Protein AF-A0A7I7VWL5-F1 (afdb_monomer)

Foldseek 3Di:
DQLQQWDQDPNDTGGPDVVLVVVLVPDPDSPVSVVVVSVVCVVCVVVVVVLVVVLVVVLLVVCCVVPNPPDDDDPVVSVVSVVVSVVVSVVVVVVVVVVVVVVVVVVVVVD

Organism: NCBI:txid126673

Radius of gyration: 19.22 Å; Cα contacts (8 Å, |Δi|>4): 39; chains: 1; bounding box: 39×42×54 Å

Solvent-accessible surface area (backbone atoms only — not comparable to full-atom values): 6527 Å² total; per-residue (Å²): 132,59,88,84,51,48,46,75,58,96,88,37,84,41,58,70,47,67,69,61,39,54,60,36,70,72,43,96,56,40,66,63,50,53,53,50,51,53,51,51,53,68,69,40,48,69,58,52,56,52,48,53,50,56,53,51,52,57,49,48,55,51,47,31,74,74,60,37,86,90,48,86,73,56,66,81,71,44,50,60,57,54,51,51,53,52,52,51,50,51,53,52,50,54,52,52,50,52,54,52,49,51,53,58,53,55,58,65,72,74,109

Structure (mmCIF, N/CA/C/O backbone):
data_AF-A0A7I7VWL5-F1
#
_entry.id   AF-A0A7I7VWL5-F1
#
loop_
_atom_site.group_PDB
_atom_site.id
_atom_site.type_symbol
_atom_site.label_atom_id
_atom_site.label_alt_id
_atom_site.label_comp_id
_atom_site.label_asym_id
_atom_site.label_entity_id
_atom_site.label_seq_id
_atom_site.pdbx_PDB_ins_code
_atom_site.Cartn_x
_atom_site.Cartn_y
_atom_site.Cartn_z
_atom_site.occupancy
_atom_site.B_iso_or_equiv
_atom_site.auth_seq_id
_atom_site.auth_comp_id
_atom_site.auth_asym_id
_atom_site.auth_atom_id
_atom_site.pdbx_PDB_model_num
ATOM 1 N N . MET A 1 1 ? -19.163 -4.864 0.262 1.00 46.66 1 MET A N 1
ATOM 2 C CA . MET A 1 1 ? -18.058 -5.803 0.546 1.00 46.66 1 MET A CA 1
ATOM 3 C C . MET A 1 1 ? -16.877 -4.977 1.025 1.00 46.66 1 MET A C 1
ATOM 5 O O . MET A 1 1 ? -16.496 -4.032 0.345 1.00 46.66 1 MET A O 1
ATOM 9 N N . ALA A 1 2 ? -16.441 -5.205 2.260 1.00 54.31 2 ALA A N 1
ATOM 10 C CA . ALA A 1 2 ? -15.607 -4.296 3.041 1.00 54.31 2 ALA A CA 1
ATOM 11 C C . ALA A 1 2 ? -14.133 -4.354 2.613 1.00 54.31 2 ALA A C 1
ATOM 13 O O . ALA A 1 2 ? -13.402 -5.167 3.151 1.00 54.31 2 ALA A O 1
ATOM 14 N N . TYR A 1 3 ? -13.713 -3.525 1.649 1.00 65.19 3 TYR A N 1
ATOM 15 C CA . TYR A 1 3 ? -12.309 -3.223 1.290 1.00 65.19 3 TYR A CA 1
ATOM 16 C C . TYR A 1 3 ? -11.291 -4.398 1.236 1.00 65.19 3 TYR A C 1
ATOM 18 O O . TYR A 1 3 ? -10.093 -4.154 1.280 1.00 65.19 3 TYR A O 1
ATOM 26 N N . GLY A 1 4 ? -11.728 -5.660 1.161 1.00 74.56 4 GLY A N 1
ATOM 27 C CA . GLY A 1 4 ? -10.863 -6.833 1.346 1.00 74.56 4 GLY A CA 1
ATOM 28 C C . GLY A 1 4 ? -10.241 -6.974 2.746 1.00 74.56 4 GLY A C 1
ATOM 29 O O . GLY A 1 4 ? -9.278 -7.713 2.893 1.00 74.56 4 GLY A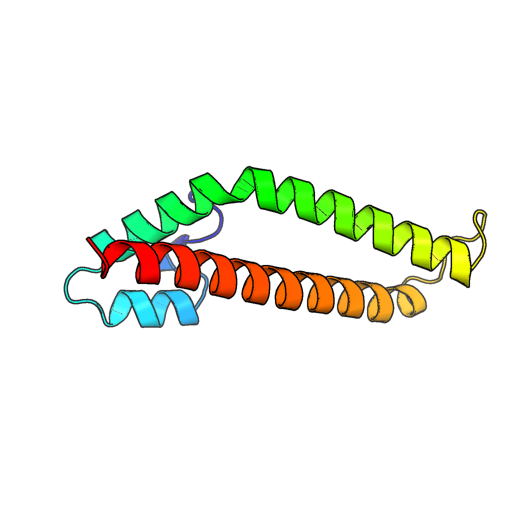 O 1
ATOM 30 N N . LEU A 1 5 ? -10.742 -6.270 3.768 1.00 78.25 5 LEU A N 1
ATOM 31 C CA . LEU A 1 5 ? -10.145 -6.256 5.117 1.00 78.25 5 LEU A CA 1
ATOM 32 C C . LEU A 1 5 ? -10.728 -7.311 6.058 1.00 78.25 5 LEU A C 1
ATOM 34 O O . LEU A 1 5 ? -10.090 -7.707 7.035 1.00 78.25 5 LEU A O 1
ATOM 38 N N . ALA A 1 6 ? -11.968 -7.714 5.806 1.00 83.06 6 ALA A N 1
ATOM 39 C CA . ALA A 1 6 ? -12.705 -8.609 6.672 1.00 83.06 6 ALA A CA 1
ATOM 40 C C . ALA A 1 6 ? -13.702 -9.444 5.875 1.00 83.06 6 ALA A C 1
ATOM 42 O O . ALA A 1 6 ? -14.242 -8.980 4.866 1.00 83.06 6 ALA A O 1
ATOM 43 N N . ASP A 1 7 ? -13.981 -10.633 6.389 1.00 82.81 7 ASP A N 1
ATOM 44 C CA . ASP A 1 7 ? -15.042 -11.513 5.923 1.00 82.81 7 ASP A CA 1
ATOM 45 C C . ASP A 1 7 ? -16.081 -11.744 7.029 1.00 82.81 7 ASP A C 1
ATOM 47 O O . ASP A 1 7 ? -15.855 -11.404 8.193 1.00 82.81 7 ASP A O 1
ATOM 51 N N . VAL A 1 8 ? -17.241 -12.289 6.673 1.00 82.38 8 VAL A N 1
ATOM 52 C CA . VAL A 1 8 ? -18.275 -12.693 7.627 1.00 82.38 8 VAL A CA 1
ATOM 53 C C . VAL A 1 8 ? -18.335 -14.216 7.669 1.00 82.38 8 VAL A C 1
ATOM 55 O O . VAL A 1 8 ? -18.876 -14.845 6.766 1.00 82.38 8 VAL A O 1
ATOM 58 N N . VAL A 1 9 ? -17.822 -14.805 8.750 1.00 84.38 9 VAL A N 1
ATOM 59 C CA . VAL A 1 9 ? -17.842 -16.256 8.998 1.00 84.38 9 VAL A CA 1
ATOM 60 C C . VAL A 1 9 ? -18.794 -16.532 10.157 1.00 84.38 9 VAL A C 1
ATOM 62 O O . VAL A 1 9 ? -18.643 -15.953 11.232 1.00 84.38 9 VAL A O 1
ATOM 65 N N . ASP A 1 10 ? -19.816 -17.362 9.937 1.00 86.12 10 ASP A N 1
ATOM 66 C CA . ASP A 1 10 ? -20.860 -17.681 10.929 1.00 86.12 10 ASP A CA 1
ATOM 67 C C . ASP A 1 10 ? -21.507 -16.438 11.575 1.00 86.12 10 ASP A C 1
ATOM 69 O O . ASP A 1 10 ? -21.761 -16.382 12.780 1.00 86.12 10 ASP A O 1
ATOM 73 N N . GLY A 1 11 ? -21.734 -15.390 10.774 1.00 79.38 11 GLY A N 1
ATOM 74 C CA . GLY A 1 11 ? -22.310 -14.123 11.238 1.00 79.38 11 GLY A CA 1
ATOM 75 C C . GLY A 1 11 ? -21.353 -13.242 12.051 1.00 79.38 11 GLY A C 1
ATOM 76 O O . GLY A 1 11 ? -21.770 -12.201 12.559 1.00 79.38 11 GLY A O 1
ATOM 77 N N . LYS A 1 12 ? -20.076 -13.622 12.167 1.00 78.44 12 LYS A N 1
ATOM 78 C CA . LYS A 1 12 ? -19.032 -12.851 12.850 1.00 78.44 12 LYS A CA 1
ATOM 79 C C . LYS A 1 12 ? -18.095 -12.210 11.838 1.00 78.44 12 LYS A C 1
ATOM 81 O O . LYS A 1 12 ? -17.660 -12.854 10.890 1.00 78.44 12 LYS A O 1
ATOM 86 N N . LEU A 1 13 ? -17.757 -10.944 12.069 1.00 78.44 13 LEU A N 1
ATOM 87 C CA . LEU A 1 13 ? -16.734 -10.247 11.298 1.00 78.44 13 LEU A CA 1
ATOM 88 C C . LEU A 1 13 ? -15.351 -10.801 11.673 1.00 78.44 13 LEU A C 1
ATOM 90 O O . LEU A 1 13 ? -14.957 -10.731 12.836 1.00 78.44 13 LEU A O 1
ATOM 94 N N . VAL A 1 14 ? -14.621 -11.321 10.693 1.00 84.94 14 VAL A N 1
ATOM 95 C CA . VAL A 1 14 ? -13.264 -11.855 10.840 1.00 84.94 14 VAL A CA 1
ATOM 96 C C . VAL A 1 14 ? -12.319 -11.002 10.007 1.00 84.94 14 VAL A C 1
ATOM 98 O O . VAL A 1 14 ? -12.508 -10.868 8.802 1.00 84.94 14 VAL A O 1
ATOM 101 N N . LEU A 1 15 ? -11.307 -10.412 10.643 1.00 88.69 15 LEU A N 1
ATOM 102 C CA . LEU A 1 15 ? -10.253 -9.671 9.945 1.00 88.69 15 LEU A CA 1
ATOM 103 C C . LEU A 1 15 ? -9.324 -10.659 9.230 1.00 88.69 15 LEU A C 1
ATOM 105 O O . LEU A 1 15 ? -8.898 -11.644 9.831 1.00 88.69 15 LEU A O 1
ATOM 109 N N . LEU A 1 16 ? -9.030 -10.399 7.954 1.00 89.50 16 LEU A N 1
ATOM 110 C CA . LEU A 1 16 ? -8.253 -11.315 7.107 1.00 89.50 16 LEU A CA 1
ATOM 111 C C . LEU A 1 16 ? -6.745 -11.236 7.363 1.00 89.50 16 LEU A C 1
ATOM 113 O O . LEU A 1 16 ? -6.034 -12.214 7.149 1.00 89.50 16 LEU A O 1
ATOM 117 N N . ASP A 1 17 ? -6.264 -10.083 7.826 1.00 89.44 17 ASP A N 1
ATOM 118 C CA . ASP A 1 17 ? -4.867 -9.876 8.189 1.00 89.44 17 ASP A CA 1
ATOM 119 C C . ASP A 1 17 ? -4.662 -10.174 9.690 1.00 89.44 17 ASP A C 1
ATOM 121 O O . ASP A 1 17 ? -5.227 -9.462 10.533 1.00 89.44 17 ASP A O 1
ATOM 125 N N . PRO A 1 18 ? -3.858 -11.196 10.052 1.00 90.12 18 PRO A N 1
ATOM 126 C CA . PRO A 1 18 ? -3.635 -11.567 11.448 1.00 90.12 18 PRO A CA 1
ATOM 127 C C . PRO A 1 18 ? -2.976 -10.466 12.284 1.00 90.12 18 PRO A C 1
ATOM 129 O O . PRO A 1 18 ? -3.275 -10.344 13.470 1.00 90.12 18 PRO A O 1
ATOM 132 N N . SER A 1 19 ? -2.109 -9.646 11.684 1.00 91.88 19 SER A N 1
ATOM 133 C CA . SER A 1 19 ? -1.423 -8.558 12.388 1.00 91.88 19 SER A CA 1
ATOM 134 C C . SER A 1 19 ? -2.392 -7.425 12.734 1.00 91.88 19 SER A C 1
ATOM 136 O O . SER A 1 19 ? -2.403 -6.927 13.863 1.00 91.88 19 SER A O 1
ATOM 138 N N . ILE A 1 20 ? -3.295 -7.085 11.808 1.00 91.19 20 ILE A N 1
ATOM 139 C CA . ILE A 1 20 ? -4.379 -6.126 12.052 1.00 91.19 20 ILE A CA 1
ATOM 140 C C . ILE A 1 20 ? -5.348 -6.690 13.097 1.00 91.19 20 ILE A C 1
ATOM 142 O O . ILE A 1 20 ? -5.747 -5.970 14.016 1.00 91.19 20 ILE A O 1
ATOM 146 N N . ALA A 1 21 ? -5.692 -7.978 13.003 1.00 91.19 21 ALA A N 1
ATOM 147 C CA . ALA A 1 21 ? -6.556 -8.650 13.970 1.00 91.19 21 ALA A CA 1
ATOM 148 C C . ALA A 1 21 ? -5.982 -8.601 15.393 1.00 91.19 21 ALA A C 1
ATOM 150 O O . ALA A 1 21 ? -6.710 -8.300 16.339 1.00 91.19 21 ALA A O 1
ATOM 151 N N . GLU A 1 22 ? -4.676 -8.824 15.549 1.00 93.69 22 GLU A N 1
ATOM 152 C CA . GLU A 1 22 ? -3.993 -8.755 16.840 1.00 93.69 22 GLU A CA 1
ATOM 153 C C . GLU A 1 22 ? -4.012 -7.336 17.431 1.00 93.69 22 GLU A C 1
ATOM 155 O O . GLU A 1 22 ? -4.207 -7.160 18.634 1.00 93.69 22 GLU A O 1
ATOM 160 N N . ILE A 1 23 ? -3.811 -6.298 16.613 1.00 93.50 23 ILE A N 1
ATOM 161 C CA . ILE A 1 23 ? -3.882 -4.896 17.064 1.00 93.50 23 ILE A CA 1
ATOM 162 C C . ILE A 1 23 ? -5.298 -4.562 17.545 1.00 93.50 23 ILE A C 1
ATOM 164 O O . ILE A 1 23 ? -5.473 -4.043 18.647 1.00 93.50 23 ILE A O 1
ATOM 168 N N . VAL A 1 24 ? -6.313 -4.899 16.745 1.00 92.25 24 VAL A N 1
ATOM 169 C CA . VAL A 1 24 ? -7.721 -4.633 17.074 1.00 92.25 24 VAL A CA 1
ATOM 170 C C . VAL A 1 24 ? -8.155 -5.416 18.317 1.00 92.25 24 VAL A C 1
ATOM 172 O O . VAL A 1 24 ? -8.826 -4.860 19.185 1.00 92.25 24 VAL A O 1
ATOM 175 N N . GLY A 1 25 ? -7.736 -6.679 18.437 1.00 91.06 25 GLY A N 1
ATOM 176 C CA . GLY A 1 25 ? -8.098 -7.566 19.545 1.00 91.06 25 GLY A CA 1
ATOM 177 C C . GLY A 1 25 ? -7.521 -7.160 20.904 1.00 91.06 25 GLY A C 1
ATOM 178 O O . GLY A 1 25 ? -8.081 -7.525 21.933 1.00 91.06 25 GLY A O 1
ATOM 179 N N . ARG A 1 26 ? -6.436 -6.375 20.927 1.00 94.00 26 ARG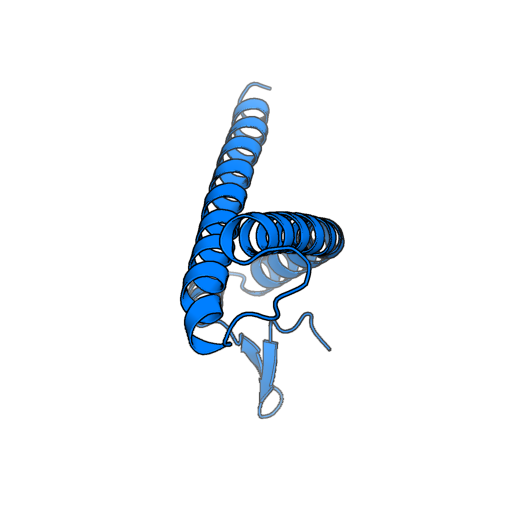 A N 1
ATOM 180 C CA . ARG A 1 26 ? -5.848 -5.820 22.160 1.00 94.00 26 ARG A CA 1
ATOM 181 C C . ARG A 1 26 ? -6.548 -4.549 22.653 1.00 94.00 26 ARG A C 1
ATOM 183 O O . ARG A 1 26 ? -6.264 -4.093 23.759 1.00 94.00 26 ARG A O 1
ATOM 190 N N . SER A 1 27 ? -7.428 -3.954 21.847 1.00 92.94 27 SER A N 1
ATOM 191 C CA . S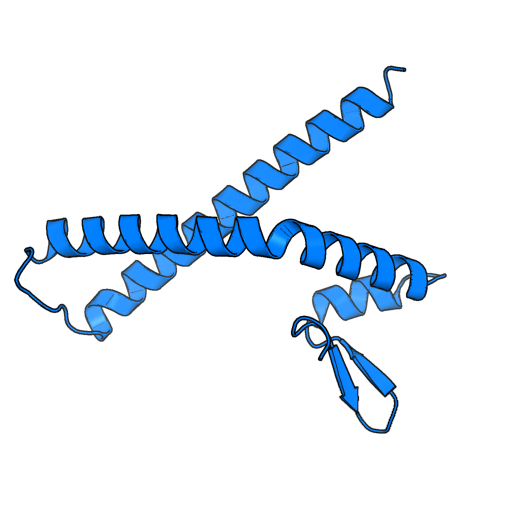ER A 1 27 ? -8.097 -2.698 22.188 1.00 92.94 27 SER A CA 1
ATOM 192 C C . SER A 1 27 ? -9.259 -2.909 23.160 1.00 92.94 27 SER A C 1
ATOM 194 O O . SER A 1 27 ? -10.067 -3.820 22.994 1.00 92.94 27 SER A O 1
ATOM 196 N N . ALA A 1 28 ? -9.405 -1.994 24.124 1.00 91.50 28 ALA A N 1
ATOM 197 C CA . ALA A 1 28 ? -10.605 -1.895 24.960 1.00 91.50 28 ALA A CA 1
ATOM 198 C C . ALA A 1 28 ? -11.849 -1.450 24.162 1.00 91.50 28 ALA A C 1
ATOM 200 O O . ALA A 1 28 ? -12.973 -1.740 24.563 1.00 91.50 28 ALA A O 1
ATOM 201 N N . ASP A 1 29 ? -11.646 -0.776 23.023 1.00 92.25 29 ASP A N 1
ATOM 202 C CA . ASP A 1 29 ? -12.696 -0.426 22.063 1.00 92.25 29 ASP A CA 1
ATOM 203 C C . ASP A 1 29 ? -12.253 -0.805 20.633 1.00 92.25 29 ASP A C 1
ATOM 205 O O . ASP A 1 29 ? -11.650 0.001 19.909 1.00 92.25 29 ASP A O 1
ATOM 209 N N . PRO A 1 30 ? -12.509 -2.054 20.206 1.00 89.75 30 PRO A N 1
ATOM 210 C CA . PRO A 1 30 ? -12.192 -2.525 18.858 1.00 89.75 30 PRO A CA 1
ATOM 211 C C . PRO A 1 30 ? -12.907 -1.736 17.752 1.00 89.75 30 PRO A C 1
ATOM 213 O O . PRO A 1 30 ? -12.396 -1.610 16.638 1.00 89.75 30 PRO A O 1
ATOM 216 N N . MET A 1 31 ? -14.085 -1.173 18.043 1.00 88.25 31 MET A N 1
ATOM 217 C CA . MET A 1 31 ? -14.901 -0.480 17.048 1.00 88.25 31 MET A CA 1
ATOM 218 C C . MET A 1 31 ? -14.265 0.848 16.622 1.00 88.25 31 MET A C 1
ATOM 220 O O . MET A 1 31 ? -14.332 1.209 15.445 1.00 88.25 31 MET A O 1
ATOM 224 N N . LEU A 1 32 ? -13.602 1.559 17.540 1.00 91.75 32 LEU A N 1
ATOM 225 C CA . LEU A 1 32 ? -12.832 2.760 17.196 1.00 91.75 32 LEU A CA 1
ATOM 226 C C . LEU A 1 32 ? -11.683 2.456 16.228 1.00 91.75 32 LEU A C 1
ATOM 228 O O . LEU A 1 32 ? -11.487 3.196 15.262 1.00 91.75 32 LEU A O 1
ATOM 232 N N . TYR A 1 33 ? -10.978 1.342 16.431 1.00 91.56 33 TYR A N 1
ATOM 233 C CA . TYR A 1 33 ? -9.885 0.919 15.553 1.00 91.56 33 TYR A CA 1
ATOM 234 C C . TYR A 1 33 ? -10.406 0.534 14.167 1.00 91.56 33 TYR A C 1
ATOM 236 O O . TYR A 1 33 ? -9.868 0.993 13.162 1.00 91.56 33 TYR A O 1
ATOM 244 N N . ILE A 1 34 ? -11.507 -0.221 14.097 1.00 88.62 34 ILE A N 1
ATOM 245 C CA . ILE A 1 34 ? -12.155 -0.572 12.824 1.00 88.62 34 ILE A CA 1
ATOM 246 C C . ILE A 1 34 ? -12.557 0.692 12.050 1.00 88.62 34 ILE A C 1
ATOM 248 O O . ILE A 1 34 ? -12.281 0.796 10.855 1.00 88.62 34 ILE A O 1
ATOM 252 N N . ARG A 1 35 ? -13.159 1.694 12.709 1.00 89.88 35 ARG A N 1
ATOM 253 C CA . ARG A 1 35 ? -13.514 2.967 12.051 1.00 89.88 35 ARG A CA 1
ATOM 254 C C . ARG A 1 35 ? -12.287 3.718 11.540 1.00 89.88 35 ARG A C 1
ATOM 256 O O . ARG A 1 35 ? -12.340 4.271 10.442 1.00 89.88 35 ARG A O 1
ATOM 263 N N . ALA A 1 36 ? -11.201 3.741 12.313 1.00 91.75 36 ALA A N 1
ATOM 264 C CA . ALA A 1 36 ? -9.949 4.363 11.893 1.00 91.75 36 ALA A CA 1
ATOM 265 C C . ALA A 1 36 ? -9.371 3.670 10.650 1.00 91.75 36 ALA A C 1
ATOM 267 O O . ALA A 1 36 ? -9.074 4.347 9.668 1.00 91.75 36 ALA A O 1
ATOM 268 N N . ILE A 1 37 ? -9.312 2.334 10.645 1.00 90.75 37 ILE A N 1
ATOM 269 C CA . ILE A 1 37 ? -8.846 1.536 9.501 1.00 90.75 37 ILE A CA 1
ATOM 270 C C . ILE A 1 37 ? -9.689 1.830 8.256 1.00 90.75 37 ILE A C 1
ATOM 272 O O . ILE A 1 37 ? -9.141 2.130 7.197 1.00 90.75 37 ILE A O 1
ATOM 276 N N . LEU A 1 38 ? -11.021 1.810 8.378 1.00 89.56 38 LEU A N 1
ATOM 277 C CA . LEU A 1 38 ? -11.919 2.099 7.255 1.00 89.56 38 LEU A CA 1
ATOM 278 C C . LEU A 1 38 ? -11.708 3.508 6.694 1.00 89.56 38 LEU A C 1
ATOM 280 O O . LEU A 1 38 ? -11.721 3.688 5.478 1.00 89.56 38 LEU A O 1
ATOM 284 N N . ARG A 1 39 ? -11.494 4.504 7.563 1.00 91.00 39 ARG A N 1
ATOM 285 C CA . ARG A 1 39 ? -11.199 5.878 7.139 1.00 91.00 39 ARG A CA 1
ATOM 286 C C . ARG A 1 39 ? -9.870 5.962 6.394 1.00 91.00 39 ARG A C 1
ATOM 288 O O . ARG A 1 39 ? -9.824 6.606 5.350 1.00 91.00 39 ARG A O 1
ATOM 295 N N . ILE A 1 40 ? -8.824 5.316 6.912 1.00 91.12 40 ILE A N 1
ATOM 296 C CA . ILE A 1 40 ? -7.497 5.291 6.286 1.00 91.12 40 ILE A CA 1
ATOM 297 C C . ILE A 1 40 ? -7.602 4.660 4.896 1.00 91.12 40 ILE A C 1
ATOM 299 O O . ILE A 1 40 ? -7.258 5.312 3.916 1.00 91.12 40 ILE A O 1
ATOM 303 N N . VAL A 1 41 ? -8.181 3.462 4.782 1.00 89.31 41 VAL A N 1
ATOM 304 C CA . VAL A 1 41 ? -8.300 2.757 3.495 1.00 89.31 41 VAL A CA 1
ATOM 305 C C . VAL A 1 41 ? -9.159 3.517 2.486 1.00 89.31 41 VAL A C 1
ATOM 307 O O . VAL A 1 41 ? -8.801 3.611 1.313 1.00 89.31 41 VAL A O 1
ATOM 310 N N . ALA A 1 42 ? -10.268 4.115 2.928 1.00 88.50 42 ALA A N 1
ATOM 311 C CA . ALA A 1 42 ? -11.085 4.952 2.055 1.00 88.50 42 ALA A CA 1
ATOM 312 C C . ALA A 1 42 ? -10.301 6.162 1.517 1.00 88.50 42 ALA A C 1
ATOM 314 O O . ALA A 1 42 ? -10.483 6.537 0.360 1.00 88.50 42 ALA A O 1
ATOM 315 N N . SER A 1 43 ? -9.431 6.758 2.340 1.00 91.12 43 SER A N 1
ATOM 316 C CA . SER A 1 43 ? -8.633 7.925 1.954 1.00 91.12 43 SER A CA 1
ATOM 317 C C . SER A 1 43 ? -7.429 7.597 1.074 1.00 91.12 43 SER A C 1
ATOM 319 O O . SER A 1 43 ? -7.042 8.437 0.274 1.00 91.12 43 SER A O 1
ATOM 321 N N . THR A 1 44 ? -6.861 6.393 1.178 1.00 90.00 44 THR A N 1
ATOM 322 C CA . THR A 1 44 ? -5.620 6.037 0.472 1.00 90.00 44 THR A CA 1
ATOM 323 C C . THR A 1 44 ? -5.851 5.329 -0.856 1.00 90.00 44 THR A C 1
ATOM 325 O O . THR A 1 44 ? -4.942 5.293 -1.677 1.00 90.00 44 THR A O 1
ATOM 328 N N . ARG A 1 45 ? -7.046 4.773 -1.107 1.00 87.12 45 ARG A N 1
ATOM 329 C CA . ARG A 1 45 ? -7.302 3.911 -2.275 1.00 87.12 45 ARG A CA 1
ATOM 330 C C . ARG A 1 45 ? -6.872 4.537 -3.604 1.00 87.12 4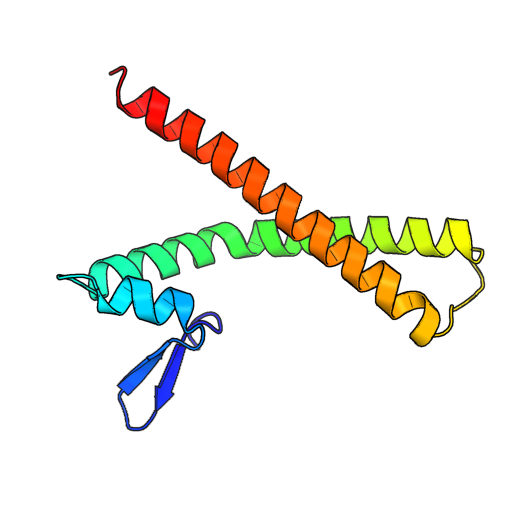5 ARG A C 1
ATOM 332 O O . ARG A 1 45 ? -6.143 3.913 -4.360 1.00 87.12 45 ARG A O 1
ATOM 339 N N . ARG A 1 46 ? -7.303 5.773 -3.873 1.00 89.69 46 ARG A N 1
ATOM 340 C CA . ARG A 1 46 ? -6.983 6.465 -5.132 1.00 89.69 46 ARG A CA 1
ATOM 341 C C . ARG A 1 46 ? -5.482 6.724 -5.283 1.00 89.69 46 ARG A C 1
ATOM 343 O O . ARG A 1 46 ? -4.947 6.597 -6.383 1.00 89.69 46 ARG A O 1
ATOM 350 N N . ASP A 1 47 ? -4.821 7.090 -4.192 1.00 91.62 47 ASP A N 1
ATOM 351 C CA . ASP A 1 47 ? -3.394 7.407 -4.196 1.00 91.62 47 ASP A CA 1
ATOM 352 C C . ASP A 1 47 ? -2.558 6.134 -4.380 1.00 91.62 47 ASP A C 1
ATOM 354 O O . ASP A 1 47 ? -1.602 6.130 -5.151 1.00 91.62 47 ASP A O 1
ATOM 358 N N . VAL A 1 48 ? -2.973 5.024 -3.759 1.00 91.06 48 VAL A N 1
ATOM 359 C CA . VAL A 1 48 ? -2.371 3.696 -3.955 1.00 91.06 48 VAL A CA 1
ATOM 360 C C . VAL A 1 48 ? -2.564 3.203 -5.390 1.00 91.06 48 VAL A C 1
ATOM 362 O O . VAL A 1 48 ? -1.603 2.722 -5.984 1.00 91.06 48 VAL A O 1
ATOM 365 N N . ASP A 1 49 ? -3.755 3.364 -5.976 1.00 91.69 49 ASP A N 1
ATOM 366 C CA . ASP A 1 49 ? -4.006 3.007 -7.381 1.00 91.69 49 ASP A CA 1
ATOM 367 C C . ASP A 1 49 ? -3.108 3.827 -8.330 1.00 91.69 49 ASP A C 1
ATOM 369 O O . ASP A 1 49 ? -2.543 3.295 -9.286 1.00 91.69 49 ASP A O 1
ATOM 373 N N . THR A 1 50 ? -2.922 5.118 -8.034 1.00 93.50 50 THR A N 1
ATOM 374 C CA . THR A 1 50 ? -2.036 6.007 -8.806 1.00 93.50 50 THR A CA 1
ATOM 375 C C . THR A 1 50 ? -0.578 5.566 -8.691 1.00 93.50 50 THR A C 1
ATOM 377 O O . THR A 1 50 ? 0.116 5.442 -9.699 1.00 93.50 50 THR A O 1
ATOM 380 N N . LEU A 1 51 ? -0.117 5.272 -7.474 1.00 91.94 51 LEU A N 1
ATOM 381 C CA . LEU A 1 51 ? 1.233 4.776 -7.239 1.00 91.94 51 LEU A CA 1
ATOM 382 C C . LEU A 1 51 ? 1.481 3.436 -7.938 1.00 91.94 51 LEU A C 1
ATOM 384 O O . LEU A 1 51 ? 2.551 3.240 -8.508 1.00 91.94 51 LEU A O 1
ATOM 388 N N . ALA A 1 52 ? 0.510 2.522 -7.914 1.00 93.38 52 ALA A N 1
ATOM 389 C CA . ALA A 1 52 ? 0.621 1.241 -8.602 1.00 93.38 52 ALA A CA 1
ATOM 390 C C . ALA A 1 52 ? 0.851 1.427 -10.111 1.00 93.38 52 ALA A C 1
ATOM 392 O O . ALA A 1 52 ? 1.660 0.703 -10.688 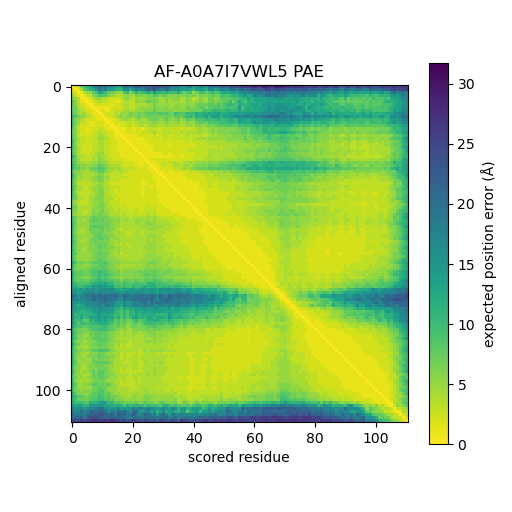1.00 93.38 52 ALA A O 1
ATOM 393 N N . GLY A 1 53 ? 0.204 2.426 -10.726 1.00 94.81 53 GLY A N 1
ATOM 394 C CA . GLY A 1 53 ? 0.460 2.826 -12.112 1.00 94.81 53 GLY A CA 1
ATOM 395 C C . GLY A 1 53 ? 1.905 3.275 -12.336 1.00 94.81 53 GLY A C 1
ATOM 396 O O . GLY A 1 53 ? 2.589 2.719 -13.190 1.00 94.81 53 GLY A O 1
ATOM 397 N N . VAL A 1 54 ? 2.406 4.191 -11.503 1.00 95.06 54 VAL A N 1
ATOM 398 C CA . VAL A 1 54 ? 3.794 4.693 -11.591 1.00 95.06 54 VAL A CA 1
ATOM 399 C C . VAL A 1 54 ? 4.822 3.569 -11.419 1.00 95.06 54 VAL A C 1
ATOM 401 O O . VAL A 1 54 ? 5.816 3.508 -12.138 1.00 95.06 54 VAL A O 1
ATOM 404 N N . VAL A 1 55 ? 4.594 2.646 -10.481 1.00 93.94 55 VAL A N 1
ATOM 405 C CA . VAL A 1 55 ? 5.484 1.492 -10.270 1.00 93.94 55 VAL A CA 1
ATOM 406 C C . VAL A 1 55 ? 5.456 0.547 -11.474 1.00 93.94 55 VAL A C 1
ATOM 408 O O . VAL A 1 55 ? 6.503 0.025 -11.854 1.00 93.94 55 VAL A O 1
ATOM 411 N N . ALA A 1 56 ? 4.287 0.331 -12.083 1.00 93.00 56 ALA A N 1
ATOM 412 C CA . ALA A 1 56 ? 4.155 -0.494 -13.280 1.00 93.00 56 ALA A CA 1
ATOM 413 C C . ALA A 1 56 ? 4.868 0.130 -14.491 1.00 93.00 56 ALA A C 1
ATOM 415 O O . ALA A 1 56 ? 5.550 -0.587 -15.219 1.00 93.00 56 ALA A O 1
ATOM 416 N N . GLU A 1 57 ? 4.769 1.449 -14.670 1.00 94.44 57 GLU A N 1
ATOM 417 C CA . GLU A 1 57 ? 5.502 2.194 -15.702 1.00 94.44 57 GLU A CA 1
ATOM 418 C C . GLU A 1 57 ? 7.019 2.076 -15.497 1.00 94.44 57 GLU A C 1
ATOM 420 O O . GLU A 1 57 ? 7.733 1.652 -16.403 1.00 94.44 57 GLU A O 1
ATOM 425 N N . ALA A 1 58 ? 7.515 2.319 -14.280 1.00 93.62 58 ALA A N 1
ATOM 426 C CA . ALA A 1 58 ? 8.942 2.200 -13.971 1.00 93.62 58 ALA A CA 1
ATOM 427 C C . ALA A 1 58 ? 9.481 0.764 -14.142 1.00 93.62 58 ALA A C 1
ATOM 429 O O . ALA A 1 58 ? 10.641 0.556 -14.510 1.00 93.62 58 ALA A O 1
ATOM 430 N N . LEU A 1 59 ? 8.650 -0.246 -13.866 1.00 91.75 59 LEU A N 1
ATOM 431 C CA . LEU A 1 59 ? 8.976 -1.646 -14.129 1.00 91.75 59 LEU A CA 1
ATOM 432 C C . LEU A 1 59 ? 9.046 -1.924 -15.638 1.00 91.75 59 LEU A C 1
ATOM 434 O O . LEU A 1 59 ? 9.967 -2.610 -16.085 1.00 91.75 59 LEU A O 1
ATOM 438 N N . GLN A 1 60 ? 8.099 -1.396 -16.416 1.00 89.56 60 GLN A N 1
ATOM 439 C CA . GLN A 1 60 ? 8.078 -1.535 -17.871 1.00 89.56 60 GLN A CA 1
ATOM 440 C C . GLN A 1 60 ? 9.328 -0.908 -18.502 1.00 89.56 60 GLN A C 1
ATOM 442 O O . GLN A 1 60 ? 10.006 -1.571 -19.284 1.00 89.56 60 GLN A O 1
ATOM 447 N N . GLU A 1 61 ? 9.707 0.303 -18.088 1.00 91.62 61 GLU A N 1
ATOM 448 C CA . GLU A 1 61 ? 10.940 0.966 -18.534 1.00 91.62 61 GLU A CA 1
ATOM 449 C C . GLU A 1 61 ? 12.192 0.122 -18.233 1.00 91.62 61 GLU A C 1
ATOM 451 O O . GLU A 1 61 ? 13.090 -0.008 -19.069 1.00 91.62 61 GLU A O 1
ATOM 456 N N . CYS A 1 62 ? 12.249 -0.511 -17.056 1.00 89.75 62 CYS A N 1
ATOM 457 C CA . CYS A 1 62 ? 13.349 -1.404 -16.684 1.00 89.75 62 CYS A CA 1
ATOM 458 C C . CYS A 1 62 ? 13.417 -2.649 -17.578 1.00 89.75 62 CYS A C 1
ATOM 460 O O . CYS A 1 62 ? 14.502 -3.070 -17.992 1.00 89.75 62 CYS A O 1
ATOM 462 N N . ILE A 1 63 ? 12.261 -3.240 -17.883 1.00 86.44 63 ILE A N 1
ATOM 463 C CA . ILE A 1 63 ? 12.151 -4.400 -18.768 1.00 86.44 63 ILE A CA 1
ATOM 464 C C . ILE A 1 63 ? 12.615 -4.031 -20.179 1.00 86.44 63 ILE A C 1
ATOM 466 O O . ILE A 1 63 ? 13.462 -4.729 -20.738 1.00 86.44 63 ILE A O 1
ATOM 470 N N . GLU A 1 64 ? 12.125 -2.923 -20.729 1.00 89.25 64 GLU A N 1
ATOM 471 C CA . GLU A 1 64 ? 12.498 -2.450 -22.065 1.00 89.25 64 GLU A CA 1
ATOM 472 C C . GLU A 1 64 ? 13.996 -2.148 -22.157 1.00 89.25 64 GLU A C 1
ATOM 474 O O . GLU A 1 64 ? 14.657 -2.582 -23.102 1.00 89.25 64 GLU A O 1
ATOM 479 N N . ALA A 1 65 ? 14.567 -1.494 -21.142 1.00 88.75 65 ALA A N 1
ATOM 480 C CA . ALA A 1 65 ? 16.000 -1.215 -21.083 1.00 88.75 65 ALA A CA 1
ATOM 481 C C . ALA A 1 65 ? 16.855 -2.494 -21.024 1.00 88.75 65 ALA A C 1
ATOM 483 O O . ALA A 1 65 ? 17.964 -2.531 -21.560 1.00 88.75 65 ALA A O 1
ATOM 484 N N . ARG A 1 66 ? 16.357 -3.552 -20.371 1.00 85.12 66 ARG A N 1
ATOM 485 C CA . ARG A 1 66 ? 17.094 -4.808 -20.173 1.00 85.12 66 ARG A CA 1
ATOM 486 C C . ARG A 1 66 ? 16.958 -5.790 -21.334 1.00 85.12 66 ARG A C 1
ATOM 488 O O . ARG A 1 66 ? 17.914 -6.507 -21.630 1.00 85.12 66 ARG A O 1
ATOM 495 N N . PHE A 1 67 ? 15.782 -5.874 -21.948 1.00 84.69 67 PHE A N 1
ATOM 496 C CA . PHE A 1 67 ? 15.448 -6.911 -22.931 1.00 84.69 67 PHE A CA 1
ATOM 497 C C . PHE A 1 67 ? 15.214 -6.368 -24.347 1.00 84.69 67 PHE A C 1
ATOM 499 O O . PHE A 1 67 ? 15.212 -7.159 -25.295 1.00 84.69 67 PHE A O 1
ATOM 506 N N . GLY A 1 68 ? 15.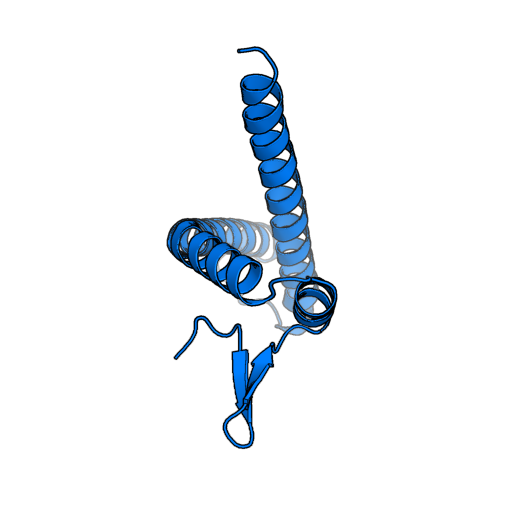094 -5.047 -24.494 1.00 83.94 68 GLY A N 1
ATOM 507 C CA . GLY A 1 68 ? 14.688 -4.368 -25.720 1.00 83.94 68 GLY A CA 1
ATOM 508 C C . GLY A 1 68 ? 13.163 -4.205 -25.812 1.00 83.94 68 GLY A C 1
ATOM 509 O O . GLY A 1 68 ? 12.426 -5.001 -25.228 1.00 83.94 68 GLY A O 1
ATOM 510 N N . PRO A 1 69 ? 12.675 -3.203 -26.566 1.00 79.81 69 PRO A N 1
ATOM 511 C CA . PRO A 1 69 ? 11.249 -2.858 -26.631 1.00 79.81 69 PRO A CA 1
ATOM 512 C C . PRO A 1 69 ? 10.377 -3.938 -27.295 1.00 79.81 69 PRO A C 1
ATOM 514 O O . PRO A 1 69 ? 9.200 -4.062 -26.975 1.00 79.81 69 PRO A O 1
ATOM 517 N N . ASP A 1 70 ? 10.953 -4.763 -28.175 1.00 80.25 70 ASP A N 1
ATOM 518 C CA . ASP A 1 70 ? 10.211 -5.762 -28.963 1.00 80.25 70 ASP A CA 1
ATOM 519 C C . ASP A 1 70 ? 10.248 -7.176 -28.363 1.00 80.25 70 ASP A C 1
ATOM 521 O O . ASP A 1 70 ? 9.793 -8.143 -28.983 1.00 80.25 70 ASP A O 1
ATOM 525 N N . ARG A 1 71 ? 10.833 -7.340 -27.170 1.00 69.25 71 ARG A N 1
ATOM 526 C CA . ARG A 1 71 ? 11.043 -8.657 -26.565 1.00 69.25 71 ARG A CA 1
ATOM 527 C C . ARG A 1 71 ? 10.176 -8.834 -25.331 1.00 69.25 71 ARG A C 1
ATOM 529 O O . ARG A 1 71 ? 10.441 -8.246 -24.290 1.00 69.25 71 ARG A O 1
ATOM 536 N N . THR A 1 72 ? 9.203 -9.739 -25.409 1.00 76.81 72 THR A N 1
ATOM 537 C CA . THR A 1 72 ? 8.507 -10.238 -24.216 1.00 76.81 72 THR A CA 1
ATOM 538 C C . THR A 1 72 ? 9.474 -11.121 -23.417 1.00 76.81 72 THR A C 1
ATOM 540 O O . THR A 1 72 ? 9.901 -12.160 -23.936 1.00 76.81 72 THR A O 1
ATOM 543 N N . PRO A 1 73 ? 9.878 -10.733 -22.195 1.00 76.69 73 PRO A N 1
ATOM 544 C CA . PRO A 1 73 ? 10.780 -11.549 -21.397 1.00 76.69 73 PRO A CA 1
ATOM 545 C C . PRO A 1 73 ? 10.062 -12.802 -20.888 1.00 76.69 73 PRO A C 1
ATOM 547 O O . PRO A 1 73 ? 8.839 -12.832 -20.749 1.00 76.69 73 PRO A O 1
ATOM 550 N N . ASP A 1 74 ? 10.834 -13.842 -20.585 1.00 84.69 74 ASP A N 1
ATOM 551 C CA . ASP A 1 74 ? 10.306 -15.040 -19.934 1.00 84.69 74 ASP A CA 1
ATOM 552 C C . ASP A 1 74 ? 9.724 -14.664 -18.551 1.00 84.69 74 ASP A C 1
ATOM 554 O O . ASP A 1 74 ? 10.422 -14.008 -17.767 1.00 84.69 74 ASP A O 1
ATOM 558 N N . PRO A 1 75 ? 8.490 -15.083 -18.203 1.00 82.25 75 PRO A N 1
ATOM 559 C CA . PRO A 1 75 ? 7.911 -14.880 -16.874 1.00 82.25 75 PRO A CA 1
ATOM 560 C C . PRO A 1 75 ? 8.839 -15.261 -15.709 1.00 82.25 75 PRO A C 1
ATOM 562 O O . PRO A 1 75 ? 8.836 -14.588 -14.677 1.00 82.25 75 PRO A O 1
ATOM 565 N N . LEU A 1 76 ? 9.675 -16.295 -15.870 1.00 85.25 76 LEU A N 1
ATOM 566 C CA . LEU A 1 76 ? 10.655 -16.710 -14.859 1.00 85.25 76 LEU A CA 1
ATOM 567 C C . LEU A 1 76 ? 11.772 -15.676 -14.657 1.00 85.25 76 LEU A C 1
ATOM 569 O O . LEU A 1 76 ? 12.287 -15.533 -13.550 1.00 85.25 76 LEU A O 1
ATOM 573 N N . GLN A 1 77 ? 12.130 -14.931 -15.705 1.00 81.69 77 GLN A N 1
ATOM 574 C CA . GLN A 1 77 ? 13.093 -13.829 -15.635 1.00 81.69 77 GLN A CA 1
ATOM 575 C C . GLN A 1 77 ? 12.455 -12.536 -15.113 1.00 81.69 77 GLN A C 1
ATOM 577 O O . GLN A 1 77 ? 13.143 -11.726 -14.493 1.00 81.69 77 GLN A O 1
ATOM 582 N N . MET A 1 78 ? 11.151 -12.348 -15.335 1.00 84.06 78 MET A N 1
ATOM 583 C CA . MET A 1 78 ? 10.406 -11.182 -14.849 1.00 84.06 78 MET A CA 1
ATOM 584 C C . MET A 1 78 ? 10.075 -11.276 -13.363 1.00 84.06 78 MET A C 1
ATOM 586 O O . MET A 1 78 ? 10.075 -10.256 -12.678 1.00 84.06 78 MET A O 1
ATOM 590 N N . HIS A 1 79 ? 9.803 -12.480 -12.853 1.00 87.44 79 HIS A N 1
ATOM 591 C CA . HIS A 1 79 ? 9.322 -12.660 -11.485 1.00 87.44 79 HIS A CA 1
ATOM 592 C C . HIS A 1 79 ? 10.228 -12.003 -10.423 1.00 87.44 79 HIS A C 1
ATOM 594 O O . HIS A 1 79 ? 9.691 -11.271 -9.595 1.00 87.44 79 HIS A O 1
ATOM 600 N N . PRO A 1 80 ? 11.568 -12.170 -10.427 1.00 89.94 80 PRO A N 1
ATOM 601 C CA . PRO A 1 80 ? 12.429 -11.494 -9.454 1.00 89.94 80 PRO A CA 1
ATOM 602 C C . PRO A 1 80 ? 12.354 -9.966 -9.551 1.00 89.94 80 PRO A C 1
ATOM 604 O O . PRO A 1 80 ? 12.200 -9.301 -8.536 1.00 89.94 80 PRO A O 1
ATOM 607 N N . VAL A 1 81 ? 12.365 -9.414 -10.769 1.00 89.56 81 VAL A N 1
ATOM 608 C CA . VAL A 1 81 ? 12.321 -7.958 -10.994 1.00 89.56 81 VAL A CA 1
ATOM 609 C C . VAL A 1 81 ? 10.995 -7.368 -10.508 1.00 89.56 81 VAL A C 1
ATOM 611 O O . VAL A 1 81 ? 10.974 -6.336 -9.845 1.00 89.56 81 VAL A O 1
ATOM 614 N N . VAL A 1 82 ? 9.877 -8.051 -10.768 1.00 90.56 82 VAL A N 1
ATOM 615 C CA . VAL A 1 82 ? 8.553 -7.656 -10.261 1.00 90.56 82 VAL A CA 1
ATOM 616 C C . VAL A 1 82 ? 8.531 -7.640 -8.729 1.00 90.56 82 VAL A C 1
ATOM 618 O O . VAL A 1 82 ? 7.957 -6.728 -8.133 1.00 90.56 82 VAL A O 1
ATOM 621 N N . GLN A 1 83 ? 9.138 -8.640 -8.080 1.00 92.75 83 GLN A N 1
ATOM 622 C CA . GLN A 1 83 ? 9.206 -8.699 -6.616 1.00 92.75 83 GLN A CA 1
ATOM 623 C C . GLN A 1 83 ? 10.089 -7.584 -6.048 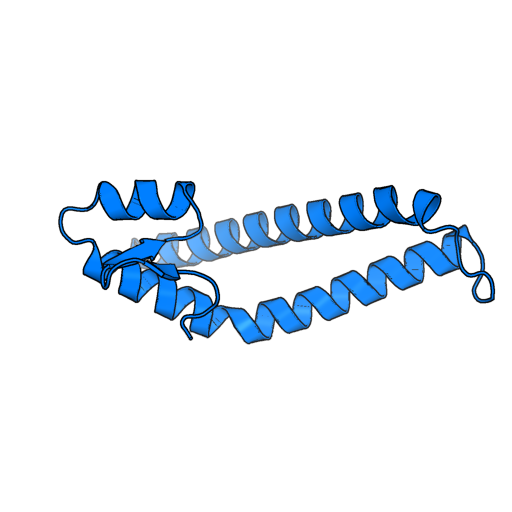1.00 92.75 83 GLN A C 1
ATOM 625 O O . GLN A 1 83 ? 9.685 -6.945 -5.079 1.00 92.75 83 GLN A O 1
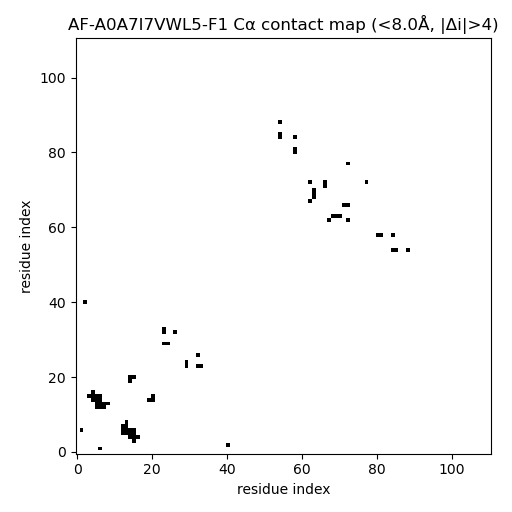ATOM 630 N N . ASP A 1 84 ? 11.226 -7.292 -6.682 1.00 93.75 84 ASP A N 1
ATOM 631 C CA . ASP A 1 84 ? 12.105 -6.191 -6.282 1.00 93.75 84 ASP A CA 1
ATOM 632 C C . ASP A 1 84 ? 11.373 -4.844 -6.354 1.00 93.75 84 ASP A C 1
ATOM 634 O O . ASP A 1 84 ? 11.398 -4.072 -5.398 1.00 93.75 84 ASP A O 1
ATOM 638 N N . TYR A 1 85 ? 10.646 -4.572 -7.443 1.00 93.31 85 TYR A N 1
ATOM 639 C CA . TYR A 1 85 ? 9.873 -3.333 -7.591 1.00 93.31 85 TYR A CA 1
ATOM 640 C C . TYR A 1 85 ? 8.719 -3.229 -6.590 1.00 93.31 85 TYR A C 1
ATOM 642 O O . TYR A 1 85 ? 8.466 -2.150 -6.051 1.00 93.31 85 TYR A O 1
ATOM 650 N N . ARG A 1 86 ? 8.041 -4.343 -6.291 1.00 91.69 86 ARG A N 1
ATOM 651 C CA . ARG A 1 86 ? 7.013 -4.386 -5.242 1.00 91.69 86 ARG A CA 1
ATOM 652 C C . ARG A 1 86 ? 7.606 -4.070 -3.869 1.00 91.69 86 ARG A C 1
ATOM 654 O O . ARG A 1 86 ? 7.025 -3.288 -3.119 1.00 91.69 86 ARG A O 1
ATOM 661 N N . GLU A 1 87 ? 8.753 -4.657 -3.547 1.00 95.31 87 GLU A N 1
ATOM 662 C CA . GLU A 1 87 ? 9.447 -4.420 -2.282 1.00 95.31 87 GLU A CA 1
ATOM 663 C C . GLU A 1 87 ? 9.930 -2.968 -2.168 1.00 95.31 87 GLU A C 1
ATOM 665 O O . GLU A 1 87 ? 9.737 -2.326 -1.134 1.00 95.31 87 GLU A O 1
ATOM 670 N N . LEU A 1 88 ? 10.503 -2.418 -3.243 1.00 94.31 88 LEU A N 1
ATOM 671 C CA . LEU A 1 88 ? 10.911 -1.014 -3.306 1.00 94.31 88 LEU A CA 1
ATOM 672 C C . LEU A 1 88 ? 9.723 -0.076 -3.081 1.00 94.31 88 LEU A C 1
ATOM 674 O O . LEU A 1 88 ? 9.814 0.825 -2.247 1.00 94.31 88 LEU A O 1
ATOM 678 N N . ALA A 1 89 ? 8.604 -0.312 -3.769 1.00 93.56 89 ALA A N 1
ATOM 679 C CA . ALA A 1 89 ? 7.393 0.484 -3.607 1.00 93.56 89 ALA A CA 1
ATOM 680 C C . ALA A 1 89 ? 6.896 0.463 -2.154 1.00 93.56 89 ALA A C 1
ATOM 682 O O . ALA A 1 89 ? 6.667 1.523 -1.572 1.00 93.56 89 ALA A O 1
ATOM 683 N N . ASN A 1 90 ? 6.811 -0.720 -1.537 1.00 93.31 90 ASN A N 1
ATOM 684 C CA . ASN A 1 90 ? 6.385 -0.857 -0.143 1.00 93.31 90 ASN A CA 1
ATOM 685 C C . ASN A 1 90 ? 7.289 -0.067 0.812 1.00 93.31 90 ASN A C 1
ATOM 687 O O . ASN A 1 90 ? 6.795 0.725 1.614 1.00 93.31 90 ASN A O 1
ATOM 691 N N . ARG A 1 91 ? 8.614 -0.223 0.698 1.00 95.44 91 ARG A N 1
ATOM 692 C CA . ARG A 1 91 ? 9.571 0.478 1.572 1.00 95.44 91 ARG A CA 1
ATOM 693 C C . ARG A 1 91 ? 9.492 1.992 1.433 1.00 95.44 91 ARG A C 1
ATOM 695 O O . ARG A 1 91 ? 9.542 2.699 2.439 1.00 95.44 91 ARG A O 1
ATOM 702 N N . LEU A 1 92 ? 9.385 2.489 0.202 1.00 94.62 92 LEU A N 1
ATOM 703 C CA . LEU A 1 92 ? 9.301 3.921 -0.072 1.00 94.62 92 LEU A CA 1
ATOM 704 C C . LEU A 1 92 ? 8.001 4.515 0.477 1.00 94.62 92 LEU A C 1
ATOM 706 O O . LEU A 1 92 ? 8.040 5.553 1.134 1.00 94.62 92 LEU A O 1
ATOM 710 N N . VAL A 1 93 ? 6.867 3.837 0.286 1.00 94.31 93 VAL A N 1
ATOM 711 C CA . VAL A 1 93 ? 5.573 4.284 0.824 1.00 94.31 93 VAL A CA 1
ATOM 712 C C . VAL A 1 93 ? 5.576 4.313 2.340 1.00 94.31 93 VAL A C 1
ATOM 714 O O . VAL A 1 93 ? 5.176 5.321 2.917 1.00 94.31 93 VAL A O 1
ATOM 717 N N . THR A 1 94 ? 6.037 3.241 2.991 1.00 93.88 94 THR A N 1
ATOM 718 C CA . THR A 1 94 ? 6.114 3.188 4.455 1.00 93.88 94 THR A CA 1
ATOM 719 C C . THR A 1 94 ? 6.969 4.330 4.987 1.00 93.88 94 THR A C 1
ATOM 721 O O . THR A 1 94 ? 6.523 5.072 5.857 1.00 93.88 94 THR A O 1
ATOM 724 N N . ARG A 1 95 ? 8.148 4.550 4.395 1.00 94.12 95 ARG A N 1
ATOM 725 C CA . ARG A 1 95 ? 9.031 5.651 4.782 1.00 94.12 95 ARG A CA 1
ATOM 726 C C . ARG A 1 95 ? 8.363 7.021 4.622 1.00 94.12 95 ARG A C 1
ATOM 728 O O . ARG A 1 95 ? 8.423 7.832 5.540 1.00 94.12 95 ARG A O 1
ATOM 735 N N . HIS A 1 96 ? 7.740 7.292 3.476 1.00 93.31 96 HIS A N 1
ATOM 736 C CA . HIS A 1 96 ? 7.084 8.579 3.234 1.00 93.31 96 HIS A CA 1
ATOM 737 C C . HIS A 1 96 ? 5.888 8.809 4.159 1.00 93.31 96 HIS A C 1
ATOM 739 O O . HIS A 1 96 ? 5.670 9.933 4.615 1.00 93.31 96 HIS A O 1
ATOM 745 N N . LEU A 1 97 ? 5.132 7.753 4.467 1.00 93.12 97 LEU A N 1
ATOM 746 C CA . LEU A 1 97 ? 4.042 7.821 5.430 1.00 93.12 97 LEU A CA 1
ATOM 747 C C . LEU A 1 97 ? 4.566 8.150 6.833 1.00 93.12 97 LEU A C 1
ATOM 749 O O . LEU A 1 97 ? 4.022 9.046 7.478 1.00 93.12 97 LEU A O 1
ATOM 753 N N . ASP A 1 98 ? 5.634 7.487 7.281 1.00 94.00 98 ASP A N 1
ATOM 754 C CA . ASP A 1 98 ? 6.251 7.734 8.588 1.00 94.00 98 ASP A CA 1
ATOM 755 C C . ASP A 1 98 ? 6.771 9.174 8.709 1.00 94.00 98 ASP A C 1
ATOM 757 O O . ASP A 1 98 ? 6.494 9.859 9.697 1.00 94.00 98 ASP A O 1
ATOM 761 N N . GLU A 1 99 ? 7.467 9.671 7.681 1.00 95.19 99 GLU A N 1
ATOM 762 C CA . GLU A 1 99 ? 7.958 11.054 7.617 1.00 95.19 99 GLU A CA 1
ATOM 763 C C . GLU A 1 99 ? 6.796 12.066 7.684 1.00 95.19 99 GLU A C 1
ATOM 765 O O . GLU A 1 99 ? 6.835 13.023 8.466 1.00 95.19 99 GLU A O 1
ATOM 770 N N . ALA A 1 100 ? 5.724 11.839 6.918 1.00 93.62 100 ALA A N 1
ATOM 771 C CA . ALA A 1 100 ? 4.556 12.717 6.892 1.00 93.62 100 ALA A CA 1
ATOM 772 C C . ALA A 1 100 ? 3.776 12.707 8.218 1.00 93.62 100 ALA A C 1
ATOM 774 O O . ALA A 1 100 ? 3.344 13.762 8.695 1.00 93.62 100 ALA A O 1
ATOM 775 N N . LEU A 1 101 ? 3.612 11.535 8.838 1.00 93.44 101 LEU A N 1
ATOM 776 C CA . LEU A 1 101 ? 2.980 11.399 10.150 1.00 93.44 101 LEU A CA 1
ATOM 777 C C . LEU A 1 101 ? 3.805 12.098 11.229 1.00 93.44 101 LEU A C 1
ATOM 779 O O . LEU A 1 101 ? 3.244 12.833 12.045 1.00 93.44 101 LEU A O 1
ATOM 783 N N . HIS A 1 102 ? 5.127 11.921 11.215 1.00 93.50 102 HIS A N 1
ATOM 784 C CA . HIS A 1 102 ? 6.018 12.582 12.161 1.00 93.50 102 HIS A CA 1
ATOM 785 C C . HIS A 1 102 ? 5.926 14.108 12.055 1.00 93.50 102 HIS A C 1
ATOM 787 O O . HIS A 1 102 ? 5.818 14.798 13.073 1.00 93.50 102 HIS A O 1
ATOM 793 N N . ALA A 1 103 ? 5.880 14.646 10.834 1.00 92.31 103 ALA A N 1
ATOM 794 C CA . ALA A 1 103 ? 5.652 16.069 10.622 1.00 92.31 103 ALA A CA 1
ATOM 795 C C . ALA A 1 103 ? 4.305 16.504 11.227 1.00 92.31 103 ALA A C 1
ATOM 797 O O . ALA A 1 103 ? 4.267 17.383 12.081 1.00 92.31 103 ALA A O 1
ATOM 798 N N . GLN A 1 104 ? 3.195 15.853 10.875 1.00 90.31 104 GLN A N 1
ATOM 799 C CA . GLN A 1 104 ? 1.867 16.246 11.368 1.00 90.31 104 GLN A CA 1
ATOM 800 C C . GLN A 1 104 ? 1.726 16.155 12.892 1.00 90.31 104 GLN A C 1
ATOM 802 O O . GLN A 1 104 ? 1.058 16.989 13.505 1.00 90.31 104 GLN A O 1
ATOM 807 N N . LEU A 1 105 ? 2.337 15.149 13.516 1.00 89.12 105 LEU A N 1
ATOM 808 C CA . LEU A 1 105 ? 2.280 14.973 14.963 1.00 89.12 105 LEU A CA 1
ATOM 809 C C . LEU A 1 105 ? 3.193 15.957 15.689 1.00 89.12 105 LEU A C 1
ATOM 811 O O . LEU A 1 105 ? 2.772 16.499 16.706 1.00 89.12 105 LEU A O 1
ATOM 815 N N . SER A 1 106 ? 4.388 16.250 15.174 1.00 84.56 106 SER A N 1
ATOM 816 C CA . SER A 1 106 ? 5.267 17.256 15.786 1.00 84.56 106 SER A CA 1
ATOM 817 C C . SER A 1 106 ? 4.641 18.658 15.756 1.00 84.56 106 SER A C 1
ATOM 819 O O . SER A 1 106 ? 4.664 19.349 16.773 1.00 84.56 106 SER A O 1
ATOM 821 N N . TRP A 1 107 ? 3.948 19.028 14.671 1.00 71.50 107 TRP A N 1
ATOM 822 C CA . TRP A 1 107 ? 3.168 20.273 14.598 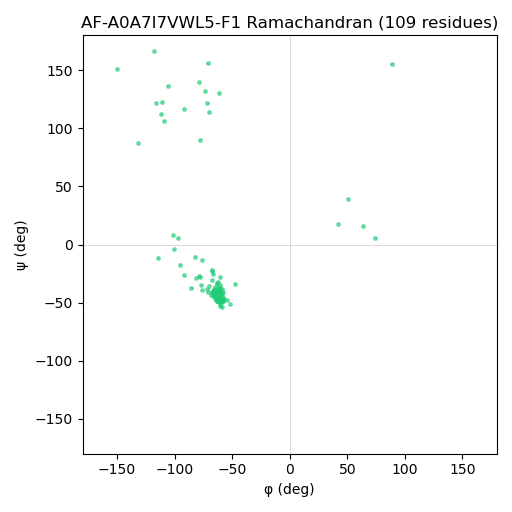1.00 71.50 107 TRP A CA 1
ATOM 823 C C . TRP A 1 107 ? 2.038 20.356 15.635 1.00 71.50 107 TRP A C 1
ATOM 825 O O . TRP A 1 107 ? 1.765 21.431 16.162 1.00 71.50 107 TRP A O 1
ATOM 835 N N . ARG A 1 108 ? 1.387 19.235 15.968 1.00 60.81 108 ARG A N 1
ATOM 836 C CA . ARG A 1 108 ? 0.257 19.205 16.919 1.00 60.81 108 ARG A CA 1
ATOM 837 C C . ARG A 1 108 ? 0.655 19.320 18.393 1.00 60.81 108 ARG A C 1
ATOM 839 O O . ARG A 1 108 ? -0.230 19.546 19.208 1.00 60.81 108 ARG A O 1
ATOM 846 N N . HIS A 1 109 ? 1.935 19.158 18.733 1.00 57.78 109 HIS A N 1
ATOM 847 C CA . HIS A 1 109 ? 2.448 19.320 20.104 1.00 57.78 109 HIS A CA 1
ATOM 848 C C . HIS A 1 109 ? 3.127 20.681 20.334 1.00 57.78 109 HIS A C 1
ATOM 850 O O . HIS A 1 109 ? 3.553 20.967 21.449 1.00 57.78 109 HIS A O 1
ATOM 856 N N . ALA A 1 110 ? 3.248 21.507 19.290 1.00 57.12 110 ALA A N 1
ATOM 857 C CA . ALA A 1 110 ? 3.874 22.828 19.339 1.00 57.12 110 ALA A CA 1
ATOM 858 C C . ALA A 1 110 ? 2.856 23.989 19.397 1.00 57.12 110 ALA A C 1
ATOM 860 O O . ALA A 1 110 ? 3.257 25.146 19.266 1.00 57.12 110 ALA A O 1
ATOM 861 N N . GLY A 1 111 ? 1.561 23.687 19.559 1.00 46.34 111 GLY A N 1
ATOM 862 C CA . GLY A 1 111 ? 0.456 24.653 19.607 1.00 46.34 111 GLY A CA 1
ATOM 863 C C . GLY A 1 111 ? -0.373 24.549 20.875 1.00 46.34 111 GLY A C 1
ATOM 864 O O . GLY A 1 111 ? -0.412 23.445 21.463 1.00 46.34 111 GLY A O 1
#

pLDDT: mean 86.9, std 9.87, range [46.34, 95.44]

Secondary structure (DSSP, 8-state):
--TTTEEEETTEEEES-HHHHHHHHT-S-HHHHHHHHHHHHHHHHHHHHHHHHHHHHHHHHHHHHHH-TT----HHHHHHHHHHHHHHHHHHHHHHHHHHHHHHHHHHT--

Sequence (111 aa):
MAYGLADVVDGKLVLLDPSIAEIVGRSADPMLYIRAILRIVASTRRDVDTLAGVVAEALQECIEARFGPDRTPDPLQMHPVVQDYRELANRLVTRHLDEALHAQLSWRHAG

Mean predicted aligned error: 6.48 Å